Protein AF-A0A7W0L7P0-F1 (afdb_monomer)

Foldseek 3Di:
DVVVVLVVQKDFDDWAFLPDQDPNDRHIDTDIDHDPPDPRPPDDDDPPPDPDDD

Radius of gyration: 18.29 Å; Cα contacts (8 Å, |Δi|>4): 55; chains: 1; bounding box: 60×23×30 Å

Solvent-accessible surface area (backbone atoms only — not comparable to full-atom values): 3716 Å² total; per-residue (Å²): 113,68,73,58,43,45,74,75,38,32,42,82,78,50,74,43,73,63,65,41,81,54,97,93,38,67,36,69,37,76,42,65,51,70,59,94,87,56,78,55,92,81,83,77,76,87,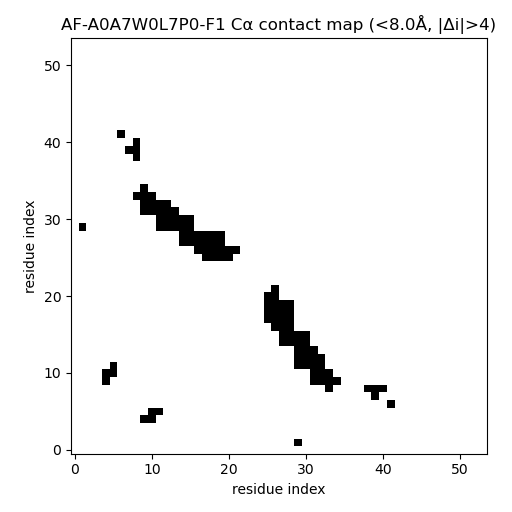80,70,77,80,82,78,91,130

Nearest PDB structures (foldseek):
  7kwh-assembly1_D  TM=9.821E-01  e=6.363E-02  Vibrio cholerae O1 biovar El Tor str. N16961
  8fv0-assembly1_C  TM=9.465E-01  e=9.029E-02  Staphylococcus aureus
  5isv-assembly2_B  TM=7.247E-01  e=1.046E+00  Escherichia coli O157:H7

Mean predicted aligned error: 10.14 Å

Structure (mmCIF, N/CA/C/O backbone):
data_AF-A0A7W0L7P0-F1
#
_entry.id   AF-A0A7W0L7P0-F1
#
loop_
_atom_site.group_PDB
_atom_site.id
_atom_site.type_symbol
_atom_site.label_atom_id
_atom_site.label_alt_id
_atom_site.label_comp_id
_atom_site.label_asym_id
_atom_site.label_entity_id
_atom_site.label_seq_id
_atom_site.pdbx_PDB_ins_code
_atom_site.Cartn_x
_atom_site.Cartn_y
_atom_site.Cartn_z
_atom_site.occupancy
_atom_site.B_iso_or_equiv
_atom_site.auth_seq_id
_atom_site.auth_comp_id
_atom_site.auth_asym_id
_atom_site.auth_atom_id
_atom_site.pdbx_PDB_model_num
ATOM 1 N N . ALA A 1 1 ? 1.778 -8.785 1.847 1.00 84.50 1 ALA A N 1
ATOM 2 C CA . ALA A 1 1 ? 1.581 -8.071 0.564 1.00 84.50 1 ALA A CA 1
ATOM 3 C C . ALA A 1 1 ? 2.818 -7.282 0.105 1.00 84.50 1 ALA A C 1
ATOM 5 O O . ALA A 1 1 ? 3.319 -7.580 -0.970 1.00 84.50 1 ALA A O 1
ATOM 6 N N . LYS A 1 2 ? 3.358 -6.345 0.907 1.00 87.88 2 LYS A N 1
ATOM 7 C CA . LYS A 1 2 ? 4.476 -5.435 0.545 1.00 87.88 2 LYS A CA 1
ATOM 8 C C . LYS A 1 2 ? 5.607 -6.058 -0.293 1.00 87.88 2 LYS A C 1
ATOM 10 O O . LYS A 1 2 ? 5.913 -5.574 -1.374 1.00 87.88 2 LYS A O 1
ATOM 15 N N . ARG A 1 3 ? 6.166 -7.191 0.146 1.00 89.75 3 ARG A N 1
ATOM 16 C CA . ARG A 1 3 ? 7.281 -7.861 -0.548 1.00 89.75 3 ARG A CA 1
ATOM 17 C C . ARG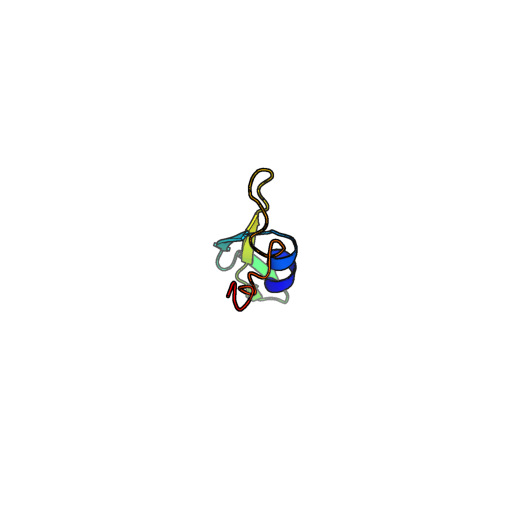 A 1 3 ? 6.950 -8.376 -1.957 1.00 89.75 3 ARG A C 1
ATOM 19 O O . ARG A 1 3 ? 7.850 -8.539 -2.774 1.00 89.75 3 ARG A O 1
ATOM 26 N N . VAL A 1 4 ? 5.681 -8.659 -2.250 1.00 94.56 4 VAL A N 1
ATOM 27 C CA . VAL A 1 4 ? 5.242 -9.028 -3.605 1.00 94.56 4 VAL A CA 1
ATOM 28 C C . VAL A 1 4 ? 5.241 -7.789 -4.497 1.00 94.56 4 VAL A C 1
ATOM 30 O O . VAL A 1 4 ? 5.830 -7.828 -5.571 1.00 94.56 4 VAL A O 1
ATOM 33 N N . TYR A 1 5 ? 4.688 -6.671 -4.019 1.00 91.62 5 TYR A N 1
ATOM 34 C CA . TYR A 1 5 ? 4.698 -5.402 -4.752 1.00 91.62 5 TYR A CA 1
ATOM 35 C C . TYR A 1 5 ? 6.121 -4.899 -5.030 1.00 91.62 5 TYR A C 1
ATOM 37 O O . TYR A 1 5 ? 6.411 -4.493 -6.152 1.00 91.62 5 TYR A O 1
ATOM 45 N N . GLU A 1 6 ? 7.040 -5.035 -4.071 1.00 91.25 6 GLU A N 1
ATOM 46 C CA . GLU A 1 6 ? 8.467 -4.735 -4.278 1.00 91.25 6 GLU A CA 1
ATOM 47 C C . GLU A 1 6 ? 9.077 -5.556 -5.424 1.00 91.25 6 GLU A C 1
ATOM 49 O O . GLU A 1 6 ? 9.783 -5.015 -6.275 1.00 91.25 6 GLU A O 1
ATOM 54 N N . LYS A 1 7 ? 8.781 -6.862 -5.492 1.00 89.06 7 LYS A N 1
ATOM 55 C CA . LYS A 1 7 ? 9.237 -7.722 -6.599 1.00 89.06 7 LYS A CA 1
ATOM 56 C C . LYS A 1 7 ? 8.633 -7.314 -7.941 1.00 89.06 7 LYS A C 1
ATOM 58 O O . LYS A 1 7 ? 9.303 -7.440 -8.961 1.00 89.06 7 LYS A O 1
ATOM 63 N N . CYS A 1 8 ? 7.396 -6.823 -7.940 1.00 89.94 8 CYS A N 1
ATOM 64 C CA . CYS A 1 8 ? 6.736 -6.284 -9.127 1.00 89.94 8 CYS A CA 1
ATOM 65 C C . CYS A 1 8 ? 7.279 -4.908 -9.551 1.00 89.94 8 CYS A C 1
ATOM 67 O O . CYS A 1 8 ? 6.899 -4.424 -10.611 1.00 89.94 8 CYS A O 1
ATOM 69 N N . GLY A 1 9 ? 8.161 -4.285 -8.760 1.00 89.50 9 GLY A N 1
ATOM 70 C CA . GLY A 1 9 ? 8.777 -2.999 -9.087 1.00 89.50 9 GLY A CA 1
ATOM 71 C C . GLY A 1 9 ? 8.153 -1.787 -8.403 1.00 89.50 9 GLY A C 1
ATOM 72 O O . GLY A 1 9 ? 8.598 -0.669 -8.655 1.00 89.50 9 GLY A O 1
ATOM 73 N N . PHE A 1 10 ? 7.165 -1.986 -7.530 1.00 93.69 10 PHE A N 1
ATOM 74 C CA . PHE A 1 10 ? 6.636 -0.905 -6.706 1.00 93.69 10 PHE A CA 1
ATOM 75 C C . PHE A 1 10 ? 7.639 -0.507 -5.626 1.00 93.69 10 PHE A C 1
ATOM 77 O O . PHE A 1 10 ? 8.377 -1.336 -5.086 1.00 93.69 10 PHE A O 1
ATOM 84 N N . ILE A 1 11 ? 7.624 0.769 -5.270 1.00 92.06 11 ILE A N 1
ATOM 85 C CA . ILE A 1 11 ? 8.478 1.362 -4.247 1.00 92.06 11 ILE A CA 1
ATOM 86 C C . ILE A 1 11 ? 7.574 1.923 -3.157 1.00 92.06 11 ILE A C 1
ATOM 88 O O . ILE A 1 11 ? 6.554 2.530 -3.463 1.00 92.06 11 ILE A O 1
ATOM 92 N N . ALA A 1 12 ? 7.937 1.690 -1.895 1.00 93.44 12 ALA A N 1
ATOM 93 C CA . ALA A 1 12 ? 7.246 2.297 -0.765 1.00 93.44 12 ALA A CA 1
ATOM 94 C C . ALA A 1 12 ? 7.638 3.770 -0.653 1.00 93.44 12 ALA A C 1
ATOM 96 O O . ALA A 1 12 ? 8.830 4.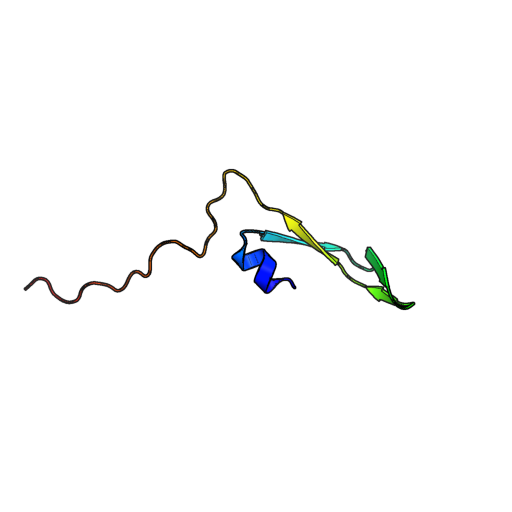085 -0.610 1.00 93.44 12 ALA A O 1
ATOM 97 N N . GLU A 1 13 ? 6.636 4.637 -0.599 1.00 93.38 13 GLU A N 1
ATOM 98 C CA . GLU A 1 13 ? 6.818 6.082 -0.479 1.00 93.38 13 GLU A CA 1
ATOM 99 C C . GLU A 1 13 ? 6.549 6.511 0.958 1.00 93.38 13 GLU A C 1
ATOM 101 O O . GLU A 1 13 ? 7.401 7.136 1.584 1.00 93.38 13 GLU A O 1
ATOM 106 N N . GLU A 1 14 ? 5.409 6.091 1.510 1.00 96.19 14 GLU A N 1
ATOM 107 C CA . GLU A 1 14 ? 4.951 6.525 2.827 1.00 96.19 14 GLU A CA 1
ATOM 108 C C . GLU A 1 14 ? 4.120 5.451 3.539 1.00 96.19 14 GLU A C 1
ATOM 110 O O . GLU A 1 14 ? 3.673 4.463 2.945 1.00 96.19 14 GLU A O 1
ATOM 115 N N . VAL A 1 15 ? 3.902 5.671 4.837 1.00 96.62 15 VAL A N 1
ATOM 116 C CA . VAL A 1 15 ? 2.911 4.946 5.634 1.00 96.62 15 VAL A CA 1
ATOM 117 C C . VAL A 1 15 ? 1.861 5.950 6.095 1.00 96.62 15 VAL A C 1
ATOM 119 O O . VAL A 1 15 ? 2.149 6.829 6.908 1.00 96.62 15 VAL A O 1
ATOM 122 N N . ALA A 1 16 ? 0.652 5.823 5.557 1.00 97.12 16 ALA A N 1
ATOM 123 C CA . ALA A 1 16 ? -0.492 6.624 5.955 1.00 97.12 16 ALA A CA 1
ATOM 124 C C . ALA A 1 16 ? -1.136 5.982 7.185 1.00 97.12 16 ALA A C 1
ATOM 126 O O . ALA A 1 16 ? -1.593 4.839 7.118 1.00 97.12 16 ALA A O 1
ATOM 127 N N . ARG A 1 17 ? -1.136 6.711 8.303 1.00 97.44 17 ARG A N 1
ATOM 128 C CA . ARG A 1 17 ? -1.686 6.218 9.567 1.00 97.44 17 ARG A CA 1
ATOM 129 C C . ARG A 1 17 ? -3.201 6.264 9.577 1.00 97.44 17 ARG A C 1
ATOM 131 O O . ARG A 1 17 ? -3.759 7.229 9.055 1.00 97.44 17 ARG A O 1
ATOM 138 N N . ASP A 1 18 ? -3.823 5.247 10.172 1.00 96.62 18 ASP A N 1
ATOM 139 C CA . ASP A 1 18 ? -5.284 5.134 10.300 1.00 96.62 18 ASP A CA 1
ATOM 140 C C . ASP A 1 18 ? -6.015 5.400 8.967 1.00 96.62 18 ASP A C 1
ATOM 142 O O . ASP A 1 18 ? -7.025 6.096 8.897 1.00 96.62 18 ASP A O 1
ATOM 146 N N . ALA A 1 19 ? -5.457 4.901 7.864 1.00 96.69 19 ALA A N 1
ATOM 147 C CA . ALA A 1 19 ? -5.891 5.269 6.518 1.00 96.69 19 ALA A CA 1
ATOM 148 C C . ALA A 1 19 ? -7.076 4.434 6.017 1.00 96.69 19 ALA A C 1
ATOM 150 O O . ALA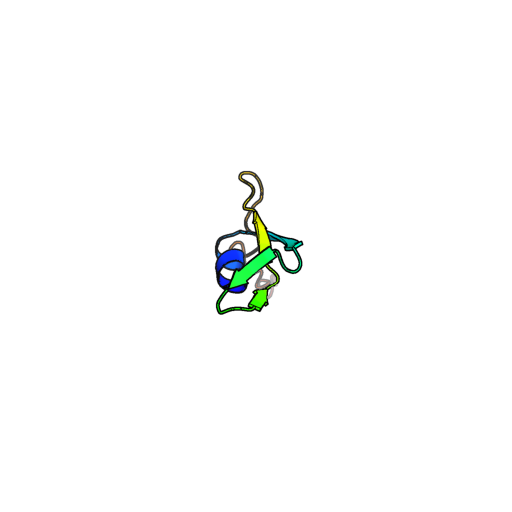 A 1 19 ? -7.788 4.845 5.099 1.00 96.69 19 ALA A O 1
ATOM 151 N N . LEU A 1 20 ? -7.270 3.244 6.583 1.00 95.62 20 LEU A N 1
ATOM 152 C CA . LEU A 1 20 ? -8.310 2.304 6.179 1.00 95.62 20 LEU A CA 1
ATOM 153 C C . LEU A 1 20 ? -9.037 1.798 7.421 1.00 95.62 20 LEU A C 1
ATOM 155 O O . LEU A 1 20 ? -8.392 1.403 8.383 1.00 95.62 20 LEU A O 1
ATOM 159 N N . HIS A 1 21 ? -10.368 1.770 7.384 1.00 96.69 21 HIS A N 1
ATOM 160 C CA . HIS A 1 21 ? -11.171 1.138 8.426 1.00 96.69 21 HIS A CA 1
ATOM 161 C C . HIS A 1 21 ? -11.544 -0.280 7.984 1.00 96.69 21 HIS A C 1
ATOM 163 O O . HIS A 1 21 ? -12.338 -0.460 7.054 1.00 96.69 21 HIS A O 1
ATOM 169 N N . TRP A 1 22 ? -10.950 -1.284 8.622 1.00 95.75 22 TRP A N 1
ATOM 170 C CA . TRP A 1 22 ? -11.105 -2.693 8.280 1.00 95.75 22 TRP A CA 1
ATOM 171 C C . TRP A 1 22 ? -11.332 -3.523 9.544 1.00 95.75 22 TRP A C 1
ATOM 173 O O . TRP A 1 22 ? -10.628 -3.366 10.529 1.00 95.75 22 TRP A O 1
ATOM 183 N N . ASP A 1 23 ? -12.355 -4.380 9.513 1.00 96.31 23 ASP A N 1
ATOM 184 C CA . ASP A 1 23 ? -12.765 -5.237 10.638 1.00 96.31 23 ASP A CA 1
ATOM 185 C C . ASP A 1 23 ? -13.002 -4.494 11.971 1.00 96.31 23 ASP A C 1
ATOM 187 O O . ASP A 1 23 ? -12.740 -4.999 13.055 1.00 96.31 23 ASP A O 1
ATOM 191 N N . GLY A 1 24 ? -13.510 -3.258 11.890 1.00 97.69 24 GLY A N 1
ATOM 192 C CA . GLY A 1 24 ? -13.773 -2.427 13.071 1.00 97.69 24 GLY A CA 1
ATOM 193 C C . GLY A 1 24 ? -12.550 -1.688 13.617 1.00 97.69 24 GLY A C 1
ATOM 194 O O . GLY A 1 24 ? -12.682 -0.963 14.601 1.00 97.69 24 GLY A O 1
ATOM 195 N N . GLU A 1 25 ? -11.390 -1.831 12.977 1.00 97.75 25 GLU A N 1
ATOM 196 C CA . GLU A 1 25 ? -10.151 -1.169 13.370 1.00 97.75 25 GLU A CA 1
ATOM 197 C C . GLU A 1 25 ? -9.657 -0.226 12.269 1.00 97.75 25 GLU A C 1
ATOM 199 O O . GLU A 1 25 ? -9.790 -0.489 11.070 1.00 97.75 25 GLU A O 1
ATOM 204 N N . TRP A 1 26 ? -9.068 0.897 12.675 1.00 98.12 26 TRP A N 1
ATOM 205 C CA . TRP A 1 26 ? -8.283 1.726 11.769 1.00 98.12 26 TRP A CA 1
ATOM 206 C C . TRP A 1 26 ? -6.894 1.115 11.612 1.00 98.12 26 TRP A C 1
ATOM 208 O O . TRP A 1 26 ? -6.254 0.748 12.595 1.00 98.12 26 TRP A O 1
ATOM 218 N N . VAL A 1 27 ? -6.441 0.979 10.368 1.00 96.69 27 VAL A N 1
ATOM 219 C CA . VAL A 1 27 ? -5.152 0.372 10.044 1.00 96.69 27 VAL A CA 1
ATOM 220 C C . VAL A 1 27 ? -4.307 1.291 9.175 1.00 96.69 27 VAL A C 1
ATOM 222 O O . VAL A 1 27 ? -4.803 2.016 8.305 1.00 96.69 27 VAL A O 1
ATOM 225 N N . ASP A 1 28 ? -2.999 1.208 9.387 1.00 97.50 28 ASP A N 1
ATOM 226 C CA . ASP A 1 28 ? -2.010 1.903 8.578 1.00 97.50 28 ASP A CA 1
ATOM 227 C C . ASP A 1 28 ? -1.926 1.299 7.170 1.00 97.50 28 ASP A C 1
ATOM 229 O O . ASP A 1 28 ? -1.890 0.078 6.980 1.00 97.50 28 ASP A O 1
ATOM 233 N N . ALA A 1 29 ? -1.809 2.160 6.162 1.00 96.00 29 ALA A N 1
ATOM 234 C CA . ALA A 1 29 ? -1.641 1.760 4.771 1.00 96.00 29 ALA A CA 1
ATOM 235 C C . ALA A 1 29 ? -0.248 2.140 4.255 1.00 96.00 29 ALA A C 1
ATOM 237 O O . ALA A 1 29 ? 0.232 3.249 4.467 1.00 96.00 29 ALA A O 1
ATOM 238 N N . ASN A 1 30 ? 0.401 1.228 3.524 1.00 96.06 30 ASN A N 1
ATOM 239 C CA . ASN A 1 30 ? 1.633 1.554 2.801 1.00 96.06 30 ASN A CA 1
ATOM 240 C C . ASN A 1 30 ? 1.256 2.152 1.443 1.00 96.06 30 ASN A C 1
ATOM 242 O O . ASN A 1 30 ? 0.668 1.449 0.617 1.00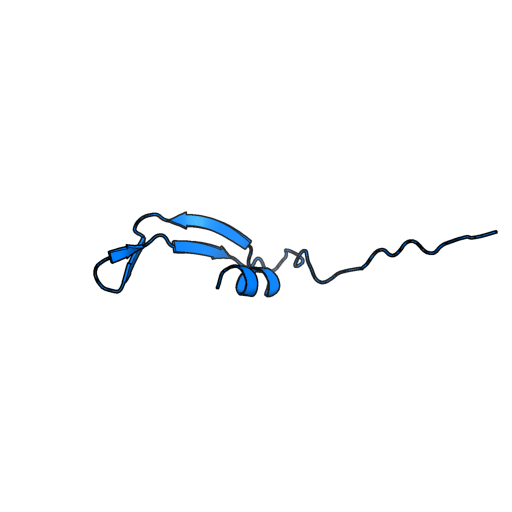 96.06 30 ASN A O 1
ATOM 246 N N . LEU A 1 31 ? 1.638 3.403 1.195 1.00 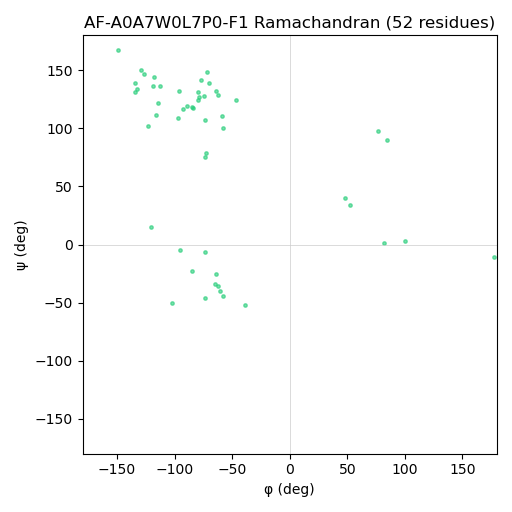95.94 31 LEU A N 1
ATOM 247 C CA . LEU A 1 31 ? 1.527 4.001 -0.129 1.00 95.94 31 LEU A CA 1
ATOM 248 C C . LEU A 1 31 ? 2.705 3.523 -0.982 1.00 95.94 31 LEU A C 1
ATOM 250 O O . LEU A 1 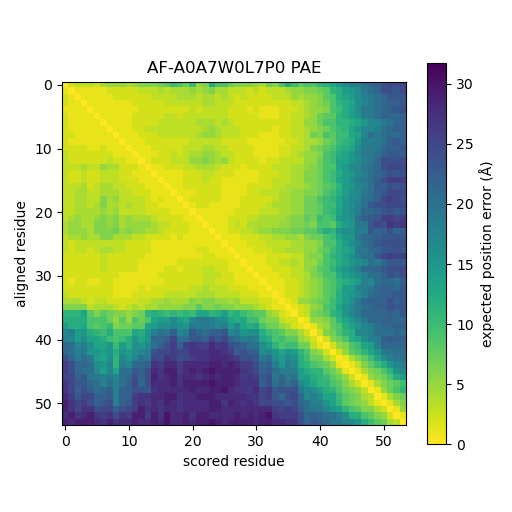31 ? 3.869 3.642 -0.583 1.00 95.94 31 LEU A O 1
ATOM 254 N N . MET A 1 32 ? 2.399 2.925 -2.133 1.00 95.19 32 MET A N 1
ATOM 255 C CA . MET A 1 32 ? 3.405 2.396 -3.045 1.00 95.19 32 MET A CA 1
ATOM 256 C C . MET A 1 32 ? 3.112 2.794 -4.488 1.00 95.19 32 MET A C 1
ATOM 258 O O . MET A 1 32 ? 1.976 2.676 -4.945 1.00 95.19 32 MET A O 1
ATOM 262 N N . SER A 1 33 ? 4.164 3.150 -5.219 1.00 94.44 33 SER A N 1
ATOM 263 C CA . SER A 1 33 ? 4.085 3.611 -6.609 1.00 94.44 33 SER A CA 1
ATOM 264 C C . SER A 1 33 ? 5.062 2.840 -7.494 1.00 94.44 33 SER A C 1
ATOM 266 O O . SER A 1 33 ? 6.117 2.394 -7.038 1.00 94.44 33 SER A O 1
ATOM 268 N N . ILE A 1 34 ? 4.728 2.674 -8.775 1.00 92.00 34 ILE A N 1
ATOM 269 C CA . ILE A 1 34 ? 5.636 2.146 -9.800 1.00 92.00 34 ILE A CA 1
ATOM 270 C C . ILE A 1 34 ? 5.915 3.250 -10.820 1.00 92.00 34 ILE A C 1
ATOM 272 O O . ILE A 1 34 ? 4.997 3.810 -11.415 1.00 92.00 34 ILE A O 1
ATOM 276 N N . LEU A 1 35 ? 7.190 3.594 -10.997 1.00 88.56 35 LEU A N 1
ATOM 277 C CA . LEU A 1 35 ? 7.610 4.659 -11.907 1.00 88.56 35 LEU A CA 1
ATOM 278 C C . LEU A 1 35 ? 8.016 4.057 -13.252 1.00 88.56 35 LEU A C 1
ATOM 280 O O . LEU A 1 35 ? 8.787 3.100 -13.299 1.00 88.56 35 LEU A O 1
ATOM 284 N N . ARG A 1 36 ? 7.507 4.627 -14.348 1.00 84.88 36 ARG A N 1
ATOM 285 C CA . ARG A 1 36 ? 7.698 4.105 -15.712 1.0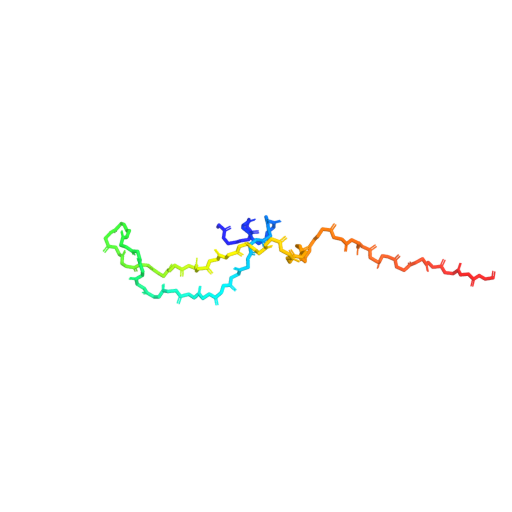0 84.88 36 ARG A CA 1
ATOM 286 C C . ARG A 1 36 ? 9.163 4.077 -16.154 1.00 84.88 36 ARG A C 1
ATOM 288 O O . ARG A 1 36 ? 9.562 3.193 -16.903 1.00 84.88 36 ARG A O 1
ATOM 295 N N . ASP A 1 37 ? 9.935 5.066 -15.736 1.00 82.12 37 ASP A N 1
ATOM 296 C CA . ASP A 1 37 ? 11.328 5.297 -16.118 1.00 82.12 37 ASP A CA 1
ATOM 297 C C . ASP A 1 37 ? 12.332 4.704 -15.121 1.00 82.12 37 ASP A C 1
ATOM 299 O O . ASP A 1 37 ? 13.540 4.713 -15.368 1.00 82.12 37 ASP A O 1
ATOM 303 N N . ARG A 1 38 ? 11.854 4.151 -14.001 1.00 70.25 38 ARG A N 1
ATOM 304 C CA . ARG A 1 38 ? 12.721 3.596 -12.969 1.00 70.25 38 ARG A CA 1
ATOM 305 C C . ARG A 1 38 ? 12.940 2.102 -13.198 1.00 70.25 38 ARG A C 1
ATOM 307 O O . ARG A 1 38 ? 11.999 1.320 -13.069 1.00 70.25 38 ARG A O 1
ATOM 314 N N . PRO A 1 39 ? 14.181 1.659 -13.457 1.00 63.19 39 PRO A N 1
ATOM 315 C CA . PRO A 1 39 ? 14.460 0.237 -13.562 1.00 63.19 39 PRO A CA 1
ATOM 316 C C . PRO A 1 39 ? 14.207 -0.445 -12.213 1.00 63.19 39 PRO A C 1
ATOM 318 O O . PRO A 1 39 ? 14.673 0.013 -11.163 1.00 63.19 39 PRO A O 1
ATOM 321 N N . THR A 1 40 ? 13.479 -1.564 -12.240 1.00 65.00 40 THR A N 1
ATOM 322 C CA . THR A 1 40 ? 13.229 -2.393 -11.058 1.00 65.00 40 THR A CA 1
ATOM 323 C C . THR A 1 40 ? 14.565 -2.865 -10.494 1.00 65.00 40 THR A C 1
ATOM 325 O O . THR A 1 40 ? 15.275 -3.663 -11.117 1.00 65.00 40 THR A O 1
ATOM 328 N N . ARG A 1 41 ? 14.939 -2.359 -9.317 1.00 63.03 41 ARG A N 1
ATOM 329 C CA . ARG A 1 41 ? 16.192 -2.702 -8.637 1.00 63.03 41 ARG A CA 1
ATOM 330 C C . ARG A 1 41 ? 16.076 -4.117 -8.059 1.00 63.03 41 ARG A C 1
ATOM 332 O O . ARG A 1 41 ? 15.853 -4.284 -6.868 1.00 63.03 41 ARG A O 1
ATOM 339 N N . GLY A 1 42 ? 16.155 -5.136 -8.916 1.00 59.50 42 GLY A N 1
ATOM 340 C CA . GLY A 1 42 ? 15.994 -6.529 -8.484 1.00 59.50 42 GLY A CA 1
ATOM 341 C C . GLY A 1 42 ? 16.051 -7.623 -9.552 1.00 59.50 42 GLY A C 1
ATOM 342 O O . GLY A 1 42 ? 16.152 -8.784 -9.174 1.00 59.50 42 GLY A O 1
ATOM 343 N N . LEU A 1 43 ? 16.030 -7.303 -10.852 1.00 55.84 43 LEU A N 1
ATOM 344 C CA . LEU A 1 43 ? 16.046 -8.324 -11.920 1.00 55.84 43 LEU A CA 1
ATOM 345 C C . LEU A 1 43 ? 17.249 -8.220 -12.879 1.00 55.84 43 LEU A C 1
ATOM 347 O O . LEU A 1 43 ? 17.253 -8.843 -13.934 1.00 55.84 43 LEU A O 1
ATOM 351 N N . GLY A 1 44 ? 18.294 -7.471 -12.510 1.00 48.56 44 GLY A N 1
ATOM 352 C CA . GLY A 1 44 ? 19.500 -7.293 -13.322 1.00 48.56 44 GLY A CA 1
ATOM 353 C C . GLY A 1 44 ? 20.780 -7.705 -12.597 1.00 48.56 44 GLY A C 1
ATOM 354 O O . GLY A 1 44 ? 21.312 -6.933 -11.806 1.00 48.56 44 GLY A O 1
ATOM 355 N N . GLY A 1 45 ? 21.295 -8.892 -12.929 1.00 49.38 45 GLY A N 1
ATOM 356 C CA . GLY A 1 45 ? 22.723 -9.210 -12.858 1.00 49.38 45 GLY A CA 1
ATOM 357 C C . GLY A 1 45 ? 23.258 -9.662 -11.501 1.00 49.38 45 GLY A C 1
ATOM 358 O O . GLY A 1 45 ? 23.821 -8.874 -10.743 1.00 49.38 45 GLY A O 1
ATOM 359 N N . GLY A 1 46 ? 23.226 -10.974 -11.261 1.00 49.25 46 GLY A N 1
ATOM 360 C CA . GLY A 1 46 ? 24.212 -11.598 -10.388 1.00 49.25 46 GLY A CA 1
ATOM 361 C C . GLY A 1 46 ? 25.609 -11.328 -10.944 1.00 49.25 46 GLY A C 1
ATOM 362 O O . GLY A 1 46 ? 26.052 -12.004 -11.868 1.00 49.25 46 GLY A O 1
ATOM 363 N N . ARG A 1 47 ? 26.317 -10.348 -10.380 1.00 57.38 47 ARG A N 1
ATOM 364 C CA . ARG A 1 47 ? 27.770 -10.248 -10.523 1.00 57.38 47 ARG A CA 1
ATOM 365 C C . ARG A 1 47 ? 28.393 -11.356 -9.671 1.00 57.38 47 ARG A C 1
ATOM 367 O O . ARG A 1 47 ? 28.852 -11.106 -8.563 1.00 57.38 47 ARG A O 1
ATOM 374 N N . ARG A 1 48 ? 28.384 -12.595 -10.175 1.00 56.69 48 ARG A N 1
ATOM 375 C CA . ARG A 1 48 ? 29.465 -13.522 -9.832 1.00 56.69 48 ARG A CA 1
ATOM 376 C C . ARG A 1 48 ? 30.672 -13.040 -10.617 1.00 56.69 48 ARG A C 1
ATOM 378 O O . ARG A 1 48 ? 30.687 -13.147 -11.839 1.00 56.69 48 ARG A O 1
ATOM 385 N N . SER A 1 49 ? 31.626 -12.450 -9.909 1.00 53.16 49 SER A N 1
ATOM 386 C CA . SER A 1 49 ? 32.975 -12.228 -10.411 1.00 53.16 49 SER A CA 1
ATOM 387 C C . SER A 1 49 ? 33.466 -13.520 -11.065 1.00 53.16 49 SER A C 1
ATOM 389 O O . SER A 1 49 ? 33.423 -14.577 -10.432 1.00 53.16 49 SER A O 1
ATOM 391 N N . ALA A 1 50 ? 33.876 -13.453 -12.331 1.00 51.09 50 ALA A N 1
ATOM 392 C CA . ALA A 1 5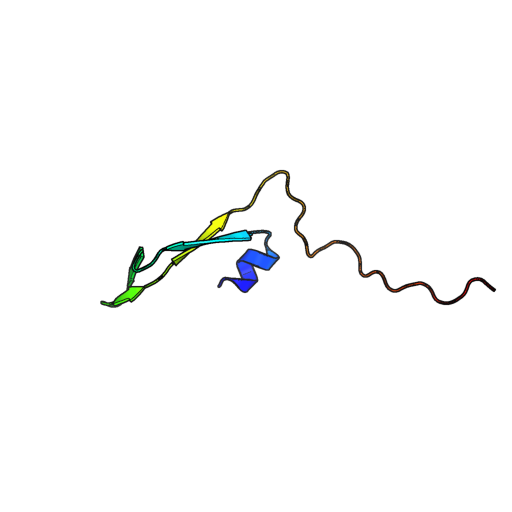0 ? 34.619 -14.543 -12.943 1.00 51.09 50 ALA A CA 1
ATOM 393 C C . ALA A 1 50 ? 35.944 -14.695 -12.171 1.00 51.09 50 ALA A C 1
ATOM 395 O O . ALA A 1 50 ? 36.618 -13.685 -11.949 1.00 51.09 50 ALA A O 1
ATOM 396 N N . PRO A 1 51 ? 36.309 -15.899 -11.702 1.00 50.91 51 PRO A N 1
ATOM 397 C CA . PRO A 1 51 ? 37.624 -16.117 -11.134 1.00 50.91 51 PRO A CA 1
ATOM 398 C C . PRO A 1 51 ? 38.641 -16.277 -12.270 1.00 50.91 51 PRO A C 1
ATOM 400 O O . PRO A 1 51 ? 38.466 -17.134 -13.128 1.00 50.91 51 PRO A O 1
ATOM 403 N N . GLY A 1 52 ? 39.704 -15.474 -12.213 1.00 53.41 52 GLY A N 1
ATOM 404 C CA . GLY A 1 52 ? 41.005 -15.767 -12.817 1.00 53.41 52 GLY A CA 1
ATOM 405 C C . GLY A 1 52 ? 41.108 -15.583 -14.329 1.00 53.41 52 GLY A C 1
ATOM 406 O O . GLY A 1 52 ? 40.834 -16.504 -15.088 1.00 53.41 52 GLY A O 1
ATOM 407 N N . GLU A 1 53 ? 41.621 -14.428 -14.747 1.00 44.53 53 GLU A N 1
ATOM 408 C CA . GLU A 1 53 ? 42.489 -14.376 -15.924 1.00 44.53 53 GLU A CA 1
ATOM 409 C C . GLU A 1 53 ? 43.918 -14.592 -15.398 1.00 44.53 53 GLU A C 1
ATOM 411 O O . GLU A 1 53 ? 44.360 -13.870 -14.498 1.00 44.53 53 GLU A O 1
ATOM 416 N N . ALA A 1 54 ? 44.559 -15.663 -15.863 1.00 51.31 54 ALA A N 1
ATOM 417 C CA . ALA A 1 54 ? 45.950 -16.032 -15.615 1.00 51.31 54 ALA A CA 1
ATOM 418 C C . ALA A 1 54 ? 46.717 -15.927 -16.934 1.00 51.31 54 ALA A C 1
ATOM 420 O O . ALA A 1 54 ? 46.092 -16.238 -17.976 1.00 51.31 54 ALA A O 1
#

Secondary structure (DSSP, 8-state):
-HHHHHHTT-EEEEEEEEEEEETTEEEEEEEEE--TTS--TTSS----PPP---

Sequence (54 aa):
AKRVYEKCGFIAEEVARDALHWDGEWVDANLMSILRDRPTRGLGGGRRSAPGEA

pLDDT: mean 81.5, std 18.37, range [44.53, 98.12]